Protein AF-X7ZBQ4-F1 (afdb_monomer_lite)

Structure (mmCIF, N/CA/C/O backbone):
data_AF-X7ZBQ4-F1
#
_entry.id   AF-X7ZBQ4-F1
#
loop_
_atom_site.group_PDB
_atom_site.id
_atom_site.type_symbol
_atom_site.label_atom_id
_atom_site.label_alt_id
_atom_site.label_comp_id
_atom_site.label_asym_id
_atom_site.label_entity_id
_atom_site.label_seq_id
_atom_site.pdbx_PDB_ins_code
_atom_site.Cartn_x
_atom_site.Cartn_y
_atom_site.Cartn_z
_atom_site.occupancy
_atom_site.B_iso_or_equiv
_atom_site.auth_seq_id
_atom_site.auth_comp_id
_atom_site.auth_asym_id
_atom_site.auth_atom_id
_atom_site.pdbx_PDB_model_num
ATOM 1 N N . MET A 1 1 ? 1.494 -8.912 19.840 1.00 57.00 1 MET A N 1
ATOM 2 C CA . MET A 1 1 ? 1.735 -8.348 18.493 1.00 57.00 1 MET A CA 1
ATOM 3 C C . MET A 1 1 ? 2.882 -7.362 18.597 1.00 57.00 1 MET A C 1
ATOM 5 O O . MET A 1 1 ? 2.788 -6.456 19.411 1.00 57.00 1 MET A O 1
ATOM 9 N N . ALA A 1 2 ? 3.960 -7.546 17.838 1.00 76.25 2 ALA A N 1
ATOM 10 C CA . ALA A 1 2 ? 5.014 -6.540 17.763 1.00 76.25 2 ALA A CA 1
ATOM 11 C C . ALA A 1 2 ? 4.577 -5.450 16.775 1.00 76.25 2 ALA A C 1
ATOM 13 O O . ALA A 1 2 ? 4.517 -5.696 15.572 1.00 76.25 2 ALA A O 1
ATOM 14 N N . THR A 1 3 ? 4.236 -4.270 17.285 1.00 81.94 3 THR A N 1
ATOM 15 C CA . THR A 1 3 ? 3.972 -3.091 16.455 1.00 81.94 3 THR A CA 1
ATOM 16 C C . THR A 1 3 ? 5.267 -2.305 16.325 1.00 81.94 3 THR A C 1
ATOM 18 O O . THR A 1 3 ? 5.936 -2.0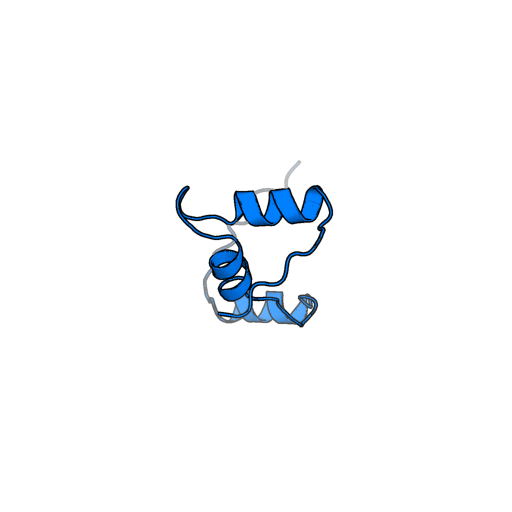28 17.319 1.00 81.94 3 THR A O 1
ATOM 21 N N . LYS A 1 4 ? 5.637 -1.966 15.093 1.00 83.62 4 LYS A N 1
ATOM 22 C CA . LYS A 1 4 ? 6.759 -1.078 14.795 1.00 83.62 4 LYS A CA 1
ATOM 23 C C . LYS A 1 4 ? 6.183 0.181 14.165 1.00 83.62 4 LYS A C 1
ATOM 25 O O . LYS A 1 4 ? 5.427 0.087 13.201 1.00 83.62 4 LYS A O 1
ATOM 30 N N . THR A 1 5 ? 6.528 1.332 14.724 1.00 89.75 5 THR A N 1
ATOM 31 C CA . THR A 1 5 ? 6.216 2.628 14.125 1.00 89.75 5 THR A CA 1
ATOM 32 C C . THR A 1 5 ? 7.329 2.971 13.150 1.00 89.75 5 THR A C 1
ATOM 34 O O . THR A 1 5 ? 8.505 2.844 13.487 1.00 89.75 5 THR A O 1
ATOM 37 N N . LEU A 1 6 ? 6.955 3.377 11.945 1.00 86.50 6 LEU A N 1
ATOM 38 C CA . LEU A 1 6 ? 7.878 3.816 10.909 1.00 86.50 6 LEU A CA 1
ATOM 39 C C . LEU A 1 6 ? 7.377 5.141 10.341 1.00 86.50 6 LEU A C 1
ATOM 41 O O . LEU A 1 6 ? 6.168 5.365 10.266 1.00 86.50 6 LEU A O 1
ATOM 45 N N . SER A 1 7 ? 8.307 6.000 9.946 1.00 88.19 7 SER A N 1
ATOM 46 C CA . SER A 1 7 ? 8.005 7.204 9.178 1.00 88.19 7 SER A CA 1
ATOM 47 C C . SER A 1 7 ? 8.006 6.847 7.693 1.00 88.19 7 SER A C 1
ATOM 49 O O . SER A 1 7 ? 8.896 6.131 7.240 1.00 88.19 7 SER A O 1
ATOM 51 N N . ILE A 1 8 ? 7.014 7.327 6.948 1.00 88.94 8 ILE A N 1
ATOM 52 C CA . ILE A 1 8 ? 6.933 7.193 5.488 1.00 88.94 8 ILE A CA 1
ATOM 53 C C . ILE A 1 8 ? 6.787 8.560 4.850 1.00 88.94 8 ILE A C 1
ATOM 55 O O . ILE A 1 8 ? 6.205 9.469 5.444 1.00 88.94 8 ILE A O 1
ATOM 59 N N . ASP A 1 9 ? 7.261 8.668 3.615 1.00 93.06 9 ASP A N 1
ATOM 60 C CA . ASP A 1 9 ? 6.995 9.818 2.770 1.00 93.06 9 ASP A CA 1
ATOM 61 C C . ASP A 1 9 ? 5.496 10.033 2.569 1.00 93.06 9 ASP A C 1
ATOM 63 O O . ASP A 1 9 ? 4.693 9.091 2.535 1.00 93.06 9 ASP A O 1
ATOM 67 N N . LEU A 1 10 ? 5.127 11.299 2.374 1.00 90.94 10 LEU A N 1
ATOM 68 C CA . LEU A 1 10 ? 3.740 11.696 2.159 1.00 90.94 10 LEU A CA 1
ATOM 69 C C . LEU A 1 10 ? 3.135 10.994 0.936 1.00 90.94 10 LEU A C 1
ATOM 71 O O . LEU A 1 10 ? 1.992 10.548 0.977 1.00 90.94 10 LEU A O 1
ATOM 75 N N . GLU A 1 11 ? 3.916 10.826 -0.131 1.00 87.31 11 GLU A N 1
ATOM 76 C CA . GLU A 1 11 ? 3.460 10.124 -1.331 1.00 87.31 11 GLU A CA 1
ATOM 77 C C . GLU A 1 11 ? 3.135 8.650 -1.042 1.00 87.31 11 GLU A C 1
ATOM 79 O O . GLU A 1 11 ? 2.098 8.136 -1.468 1.00 87.31 11 GLU A O 1
ATOM 84 N N . ALA A 1 12 ? 3.986 7.963 -0.276 1.00 87.19 12 ALA A N 1
ATOM 85 C CA . ALA A 1 12 ? 3.745 6.580 0.121 1.00 87.19 12 ALA A CA 1
ATOM 86 C C . ALA A 1 12 ? 2.506 6.466 1.025 1.00 87.19 12 ALA A C 1
ATOM 88 O O . ALA A 1 12 ? 1.708 5.538 0.864 1.00 87.19 12 ALA A O 1
ATOM 89 N N . TYR A 1 13 ? 2.311 7.431 1.930 1.00 88.88 13 TYR A N 1
ATOM 90 C CA . TYR A 1 13 ? 1.120 7.510 2.773 1.00 88.88 13 TYR A CA 1
ATOM 91 C C . TYR A 1 13 ? -0.159 7.650 1.938 1.00 88.88 13 TYR A C 1
ATOM 93 O O . TYR A 1 13 ? -1.106 6.885 2.132 1.00 88.88 13 TYR A O 1
ATOM 101 N N . GLU A 1 14 ? -0.178 8.562 0.966 1.00 89.69 14 GLU A N 1
ATOM 102 C CA . GLU A 1 14 ? -1.344 8.773 0.102 1.00 89.69 14 GLU A CA 1
ATOM 103 C C . GLU A 1 14 ? -1.624 7.562 -0.799 1.00 89.69 14 GLU A C 1
ATOM 105 O O . GLU A 1 14 ? -2.780 7.162 -0.953 1.00 89.69 14 GLU A O 1
ATOM 110 N N . ARG A 1 15 ? -0.587 6.882 -1.309 1.00 85.44 15 ARG A N 1
ATOM 111 C CA . ARG A 1 15 ? -0.752 5.612 -2.043 1.00 85.44 15 ARG A CA 1
ATOM 112 C C . ARG A 1 15 ? -1.393 4.529 -1.176 1.00 85.44 15 ARG A C 1
ATOM 114 O O . ARG A 1 15 ? -2.316 3.847 -1.622 1.00 85.44 15 ARG A O 1
ATOM 121 N N . LEU A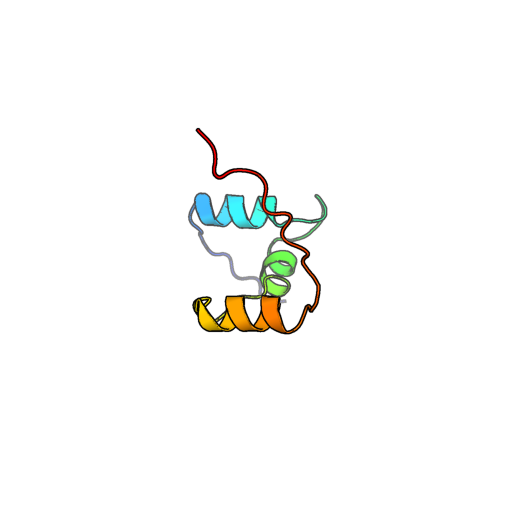 1 16 ? -0.944 4.380 0.072 1.00 87.19 16 LEU A N 1
ATOM 122 C CA . LEU A 1 16 ? -1.550 3.442 1.019 1.00 87.19 16 LEU A CA 1
ATOM 123 C C . LEU A 1 16 ? -2.996 3.819 1.336 1.00 87.19 16 LEU A C 1
ATOM 125 O O . LEU A 1 16 ? -3.845 2.934 1.421 1.00 87.19 16 LEU A O 1
ATOM 129 N N . ARG A 1 17 ? -3.282 5.116 1.483 1.00 85.00 17 ARG A N 1
ATOM 130 C CA . ARG A 1 17 ? -4.625 5.643 1.738 1.00 85.00 17 ARG A CA 1
ATOM 131 C C . ARG A 1 17 ? -5.576 5.366 0.576 1.00 85.00 17 ARG A C 1
ATOM 133 O O . ARG A 1 17 ? -6.680 4.889 0.826 1.00 85.00 17 ARG A O 1
ATOM 140 N N . ALA A 1 18 ? -5.145 5.605 -0.659 1.00 83.88 18 ALA A N 1
ATOM 141 C CA . ALA A 1 18 ? -5.920 5.330 -1.868 1.00 83.88 18 ALA A CA 1
ATOM 142 C C . ALA A 1 18 ? -6.164 3.827 -2.082 1.00 83.88 18 ALA A C 1
ATOM 144 O O . ALA A 1 18 ? -7.211 3.427 -2.582 1.00 83.88 18 ALA A O 1
ATOM 145 N N . ALA A 1 19 ? -5.224 2.977 -1.662 1.00 83.56 19 ALA A N 1
ATOM 146 C CA . ALA A 1 19 ? -5.344 1.524 -1.763 1.00 83.56 19 ALA A CA 1
ATOM 147 C C . ALA A 1 19 ? -6.267 0.884 -0.703 1.00 83.56 19 ALA A C 1
ATOM 149 O O . ALA A 1 19 ? -6.470 -0.339 -0.737 1.00 83.56 19 ALA A O 1
ATOM 150 N N . ARG A 1 20 ? -6.815 1.661 0.246 1.00 85.81 20 ARG A N 1
ATOM 151 C CA . ARG A 1 20 ? -7.777 1.176 1.251 1.00 85.81 20 ARG A CA 1
ATOM 152 C C . ARG A 1 20 ? -9.103 0.842 0.580 1.00 85.81 20 ARG A C 1
ATOM 154 O O . ARG A 1 20 ? -9.666 1.661 -0.137 1.00 85.81 20 ARG A O 1
ATOM 161 N N . ARG A 1 21 ? -9.638 -0.347 0.860 1.00 82.62 21 ARG A N 1
ATOM 162 C CA . ARG A 1 21 ? -10.977 -0.750 0.381 1.00 82.62 21 ARG A CA 1
ATOM 163 C C . ARG A 1 21 ? -12.097 -0.303 1.313 1.00 82.62 21 ARG A C 1
ATOM 165 O O . ARG A 1 21 ? -13.234 -0.168 0.884 1.00 82.62 21 ARG A O 1
ATOM 172 N N . SER A 1 22 ? -11.771 -0.105 2.588 1.00 81.88 22 SER A N 1
ATOM 173 C CA . SER A 1 22 ? -12.700 0.339 3.623 1.00 81.88 22 SER A CA 1
ATOM 174 C C . SER A 1 22 ? -12.038 1.406 4.498 1.00 81.88 22 SER A C 1
ATOM 176 O O . SER A 1 22 ? -10.846 1.290 4.806 1.00 81.88 22 SER A O 1
ATOM 178 N N . PRO A 1 23 ? -12.791 2.410 4.977 1.00 79.62 23 PRO A N 1
ATOM 179 C CA . PRO A 1 23 ? -12.294 3.394 5.937 1.00 79.62 23 PRO A CA 1
ATOM 180 C C . PRO A 1 23 ? -11.898 2.797 7.299 1.00 79.62 23 PRO A C 1
ATOM 182 O O . PRO A 1 23 ? -11.229 3.480 8.073 1.00 79.62 23 PRO A O 1
ATOM 185 N N . THR A 1 24 ? -12.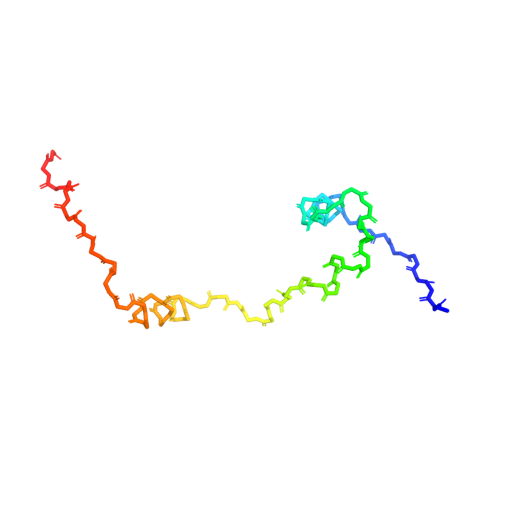246 1.540 7.599 1.00 85.31 24 THR A N 1
ATOM 186 C CA . THR A 1 24 ? -11.824 0.824 8.822 1.00 85.31 24 THR A CA 1
ATOM 187 C C . THR A 1 24 ? -10.603 -0.075 8.619 1.00 85.31 24 THR A C 1
ATOM 189 O O . THR A 1 24 ? -10.067 -0.628 9.576 1.00 85.31 24 THR A O 1
ATOM 192 N N . GLU A 1 25 ? -10.129 -0.222 7.381 1.00 84.56 25 GLU A N 1
ATOM 193 C CA . GLU A 1 25 ? -8.994 -1.085 7.068 1.00 84.56 25 GLU A CA 1
ATOM 194 C C . GLU A 1 25 ? -7.683 -0.488 7.598 1.00 84.56 25 GLU A C 1
ATOM 196 O O . GLU A 1 25 ? -7.401 0.695 7.376 1.00 84.56 25 GLU A O 1
ATOM 201 N N . SER A 1 26 ? -6.871 -1.306 8.277 1.00 87.50 26 SER A N 1
ATOM 202 C CA . SER A 1 26 ? -5.566 -0.879 8.784 1.00 87.50 26 SER A CA 1
ATOM 203 C C . SER A 1 26 ? -4.513 -0.872 7.679 1.00 87.50 26 SER A C 1
ATOM 205 O O . SER A 1 26 ? -4.495 -1.742 6.805 1.00 87.50 26 SER A O 1
ATOM 207 N N . PHE A 1 27 ? -3.574 0.072 7.752 1.00 86.12 27 PHE A N 1
ATOM 208 C CA . PHE A 1 27 ? -2.458 0.139 6.805 1.00 86.12 27 PHE A CA 1
ATOM 209 C C . PHE A 1 27 ? -1.639 -1.157 6.775 1.00 86.12 27 PHE A C 1
ATOM 211 O O . PHE A 1 27 ? -1.217 -1.587 5.708 1.00 86.12 27 PHE A O 1
ATOM 218 N N . SER A 1 28 ? -1.506 -1.851 7.908 1.00 86.06 28 SER A N 1
ATOM 219 C CA . SER A 1 28 ? -0.864 -3.168 7.967 1.00 86.06 28 SER A CA 1
ATOM 220 C C . SER A 1 28 ? -1.564 -4.217 7.096 1.00 86.06 28 SER A C 1
ATOM 222 O O . SER A 1 28 ? -0.890 -5.067 6.521 1.00 86.06 28 SER A O 1
ATOM 224 N N . GLN A 1 29 ? -2.897 -4.183 6.975 1.00 87.06 29 GLN A N 1
ATOM 225 C CA . GLN A 1 29 ? -3.621 -5.075 6.060 1.00 87.06 29 GLN A CA 1
ATOM 226 C C . GLN A 1 29 ? -3.467 -4.655 4.598 1.00 87.06 29 GLN A C 1
ATOM 228 O O . GLN A 1 29 ? -3.278 -5.518 3.742 1.00 87.06 29 GLN A O 1
ATOM 233 N N . VAL A 1 30 ? -3.456 -3.348 4.320 1.00 87.56 30 VAL A N 1
ATOM 234 C CA . VAL A 1 3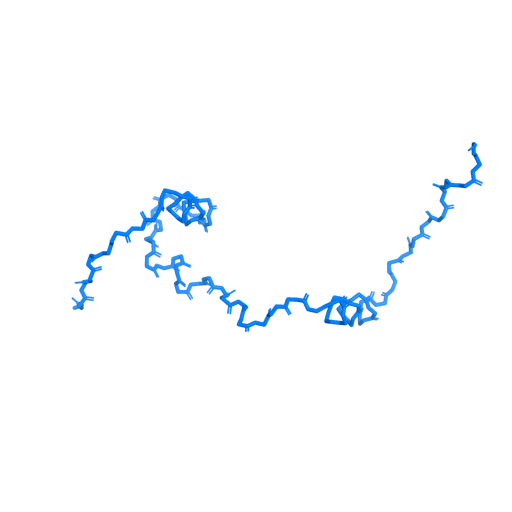0 ? -3.180 -2.825 2.973 1.00 87.56 30 VAL A CA 1
ATOM 235 C C . VAL A 1 30 ? -1.798 -3.270 2.492 1.00 87.56 30 VAL A C 1
ATOM 237 O O . VAL A 1 30 ? -1.687 -3.819 1.400 1.00 87.56 30 VAL A O 1
ATOM 240 N N . ILE A 1 31 ? -0.763 -3.108 3.323 1.00 85.44 31 ILE A N 1
ATOM 241 C CA . ILE A 1 31 ? 0.623 -3.492 3.009 1.00 85.44 31 ILE A CA 1
ATOM 242 C C . ILE A 1 31 ? 0.745 -5.001 2.772 1.00 85.44 31 ILE A C 1
ATOM 244 O O . ILE A 1 31 ? 1.440 -5.415 1.849 1.00 85.44 31 ILE A O 1
ATOM 248 N N . LYS A 1 32 ? 0.058 -5.826 3.575 1.00 83.69 32 LYS A N 1
ATOM 249 C CA . LYS A 1 32 ? 0.049 -7.290 3.406 1.00 83.69 32 LYS A CA 1
ATOM 250 C C . LYS A 1 32 ? -0.673 -7.743 2.139 1.00 83.69 32 LYS A C 1
ATOM 252 O O . LYS A 1 32 ? -0.297 -8.758 1.568 1.00 83.69 32 LYS A O 1
ATOM 257 N N . ARG A 1 33 ? -1.721 -7.025 1.721 1.00 80.50 33 ARG A N 1
ATOM 258 C CA . ARG A 1 33 ? -2.426 -7.291 0.459 1.00 80.50 33 ARG A CA 1
ATOM 259 C C . ARG A 1 33 ? -1.630 -6.808 -0.744 1.00 80.50 33 ARG A C 1
ATOM 261 O O . ARG A 1 33 ? -1.771 -7.391 -1.817 1.00 80.50 33 ARG A O 1
ATOM 268 N N . ALA A 1 34 ? -0.898 -5.705 -0.600 1.00 74.38 34 ALA A N 1
ATOM 269 C CA . ALA A 1 34 ? -0.159 -5.113 -1.698 1.00 74.38 34 ALA A CA 1
ATOM 270 C C . ALA A 1 34 ? 0.745 -6.183 -2.317 1.00 74.38 34 ALA A C 1
ATOM 272 O O . ALA A 1 34 ? 1.671 -6.691 -1.689 1.00 74.38 34 ALA A O 1
ATOM 273 N N . HIS A 1 35 ? 0.427 -6.563 -3.553 1.00 65.62 35 HIS A N 1
ATOM 274 C CA . HIS A 1 35 ? 1.261 -7.458 -4.327 1.00 65.62 35 HIS A CA 1
ATOM 275 C C . HIS A 1 35 ? 2.427 -6.622 -4.843 1.00 65.62 35 HIS A C 1
ATOM 277 O O . HIS A 1 35 ? 2.338 -5.995 -5.901 1.00 65.62 35 HIS A O 1
ATOM 283 N N . TRP A 1 36 ? 3.501 -6.561 -4.059 1.00 61.22 36 TRP A N 1
ATOM 284 C CA . TRP A 1 36 ? 4.761 -5.963 -4.474 1.00 61.22 36 TRP A CA 1
ATOM 285 C C . TRP A 1 36 ? 5.293 -6.810 -5.630 1.00 61.22 36 TRP A C 1
ATOM 287 O O . TRP A 1 36 ? 5.891 -7.861 -5.418 1.00 61.22 36 TRP A O 1
ATOM 297 N N . ARG A 1 37 ? 4.984 -6.414 -6.872 1.00 53.25 37 ARG A N 1
ATOM 298 C CA . ARG A 1 37 ? 5.618 -7.002 -8.055 1.00 53.25 37 ARG A CA 1
ATOM 299 C C . ARG A 1 37 ? 7.114 -6.758 -7.894 1.00 53.25 37 ARG A C 1
ATOM 301 O O . ARG A 1 37 ? 7.567 -5.630 -8.042 1.00 53.25 37 ARG A O 1
ATOM 308 N N . ASN A 1 38 ? 7.852 -7.813 -7.565 1.00 55.09 38 ASN A N 1
ATOM 309 C CA . ASN A 1 38 ? 9.310 -7.788 -7.443 1.00 55.09 38 ASN A CA 1
ATOM 310 C C . ASN A 1 38 ? 10.001 -7.726 -8.821 1.00 55.09 38 ASN A C 1
ATOM 312 O O . ASN A 1 38 ? 11.217 -7.812 -8.935 1.00 55.09 38 ASN A O 1
ATOM 316 N N . GLU A 1 39 ? 9.206 -7.610 -9.881 1.00 54.88 39 GLU A N 1
ATOM 317 C CA . GLU A 1 39 ? 9.609 -7.752 -11.265 1.00 54.88 39 GLU A CA 1
ATOM 318 C C . GLU A 1 39 ? 9.140 -6.496 -11.987 1.00 54.88 39 GLU A C 1
ATOM 320 O O . GLU A 1 39 ? 7.939 -6.196 -12.018 1.00 54.88 39 GLU A O 1
ATOM 325 N N . ALA A 1 40 ? 10.089 -5.732 -12.534 1.00 56.81 40 ALA A N 1
ATOM 326 C CA . ALA A 1 40 ? 9.760 -4.640 -13.434 1.00 56.81 40 ALA A CA 1
ATOM 327 C C . ALA A 1 40 ? 8.897 -5.225 -14.564 1.00 56.81 40 ALA A C 1
ATOM 329 O O . ALA A 1 40 ? 9.312 -6.216 -15.170 1.00 56.81 40 ALA A O 1
ATOM 330 N N . PRO A 1 41 ? 7.697 -4.682 -14.833 1.00 59.25 41 PRO A N 1
ATOM 331 C CA . PRO A 1 41 ? 6.856 -5.208 -15.893 1.00 59.25 41 PRO A CA 1
ATOM 332 C C . PRO A 1 41 ? 7.602 -5.034 -17.216 1.00 59.25 41 PRO A C 1
ATOM 334 O O . PRO A 1 41 ? 7.718 -3.928 -17.740 1.00 59.25 41 PRO A O 1
ATOM 337 N N . THR A 1 42 ? 8.158 -6.125 -17.735 1.00 67.38 42 THR A N 1
ATOM 338 C CA . THR A 1 42 ? 8.776 -6.129 -19.054 1.00 67.38 42 THR A CA 1
ATOM 339 C C . THR A 1 42 ? 7.668 -6.067 -20.098 1.00 67.38 42 THR A C 1
ATOM 341 O O . THR A 1 42 ? 6.589 -6.640 -19.922 1.00 67.38 42 THR A O 1
ATOM 344 N N . ALA A 1 43 ? 7.925 -5.379 -21.211 1.00 69.38 43 ALA A N 1
ATOM 345 C CA . ALA A 1 43 ? 6.985 -5.331 -22.331 1.00 69.38 43 ALA A CA 1
ATOM 346 C C . ALA A 1 43 ? 6.609 -6.745 -22.826 1.00 69.38 43 ALA A C 1
ATOM 348 O O . ALA A 1 43 ? 5.487 -6.956 -23.272 1.00 69.38 43 ALA A O 1
ATOM 349 N N . ALA A 1 44 ? 7.509 -7.721 -22.657 1.00 70.00 44 ALA A N 1
ATOM 350 C CA . ALA A 1 44 ? 7.258 -9.135 -22.923 1.00 70.00 44 ALA A CA 1
ATOM 351 C C . ALA A 1 44 ? 6.162 -9.730 -22.017 1.00 70.00 44 ALA A C 1
ATOM 353 O O . ALA A 1 44 ? 5.224 -10.332 -22.525 1.00 70.00 44 ALA A O 1
ATOM 354 N N . ALA A 1 45 ? 6.209 -9.491 -20.700 1.00 71.25 45 ALA A N 1
ATOM 355 C CA . ALA A 1 45 ? 5.180 -9.973 -19.772 1.00 71.25 45 ALA A CA 1
ATOM 356 C C . ALA A 1 45 ? 3.801 -9.331 -20.026 1.00 71.25 45 ALA A C 1
ATOM 358 O O . ALA A 1 45 ? 2.763 -9.955 -19.801 1.00 71.25 45 ALA A O 1
ATOM 359 N N . LEU A 1 46 ? 3.778 -8.082 -20.510 1.00 72.44 46 LEU A N 1
ATOM 360 C CA . LEU A 1 46 ? 2.549 -7.434 -20.974 1.00 72.44 46 LEU A CA 1
ATOM 361 C C . LEU A 1 46 ? 2.030 -8.076 -22.268 1.00 72.44 46 LEU A C 1
ATOM 363 O O . LEU A 1 46 ? 0.833 -8.338 -22.369 1.00 72.44 46 LEU A O 1
ATOM 367 N N . LEU A 1 47 ? 2.914 -8.336 -23.236 1.00 79.69 47 LEU A N 1
ATOM 368 C CA . LEU A 1 47 ? 2.549 -8.957 -24.506 1.00 79.69 47 LEU A CA 1
ATOM 369 C C . LEU A 1 47 ? 1.975 -10.363 -24.292 1.00 79.69 47 LEU A C 1
ATOM 371 O O . LEU A 1 47 ? 0.902 -10.634 -24.819 1.00 79.69 47 LEU A O 1
ATOM 375 N N . ASP A 1 48 ? 2.600 -11.190 -23.448 1.00 78.81 48 ASP A N 1
ATOM 376 C CA . ASP A 1 48 ? 2.122 -12.538 -23.095 1.00 78.81 48 ASP A CA 1
ATOM 377 C C . ASP A 1 48 ? 0.737 -12.525 -22.429 1.00 78.81 48 ASP A C 1
ATOM 379 O O . ASP A 1 48 ? -0.128 -13.354 -22.725 1.00 78.81 48 ASP A O 1
ATOM 383 N N . ALA A 1 49 ? 0.479 -11.549 -21.552 1.00 74.94 49 ALA A N 1
ATOM 384 C CA . ALA A 1 49 ? -0.831 -11.390 -20.921 1.00 74.94 49 ALA A CA 1
ATOM 385 C C . ALA A 1 49 ? -1.928 -10.982 -21.923 1.00 74.94 49 ALA A C 1
ATOM 387 O O . ALA A 1 49 ? -3.104 -11.300 -21.717 1.00 74.94 49 ALA A O 1
ATOM 388 N N . LEU A 1 50 ? -1.557 -10.268 -22.990 1.00 77.81 50 LEU A N 1
ATOM 389 C CA . LEU A 1 50 ? -2.467 -9.846 -24.054 1.00 77.81 50 LEU A CA 1
ATOM 390 C C . LEU A 1 50 ? -2.694 -10.959 -25.086 1.00 77.81 50 LEU A C 1
ATOM 392 O O . LEU A 1 50 ? -3.828 -11.149 -25.521 1.00 77.81 50 LEU A O 1
ATOM 396 N N . THR A 1 51 ? -1.669 -11.735 -25.441 1.00 74.88 51 THR A N 1
ATOM 397 C CA . THR A 1 51 ? -1.780 -12.858 -26.389 1.00 74.88 51 THR A CA 1
ATOM 398 C C . THR A 1 51 ? -2.464 -14.082 -25.781 1.00 74.88 51 THR A C 1
ATOM 400 O O . THR A 1 51 ? -3.235 -14.743 -26.476 1.00 74.88 51 THR A O 1
ATOM 403 N N . GLY A 1 52 ? -2.295 -14.349 -24.479 1.00 65.56 52 GLY A N 1
ATOM 404 C CA . GLY A 1 52 ? -3.044 -15.395 -23.764 1.00 65.56 52 GLY A CA 1
ATOM 405 C C . GLY A 1 52 ? -4.548 -15.106 -23.628 1.00 65.56 52 GLY A C 1
ATOM 406 O O . GLY A 1 52 ? -5.345 -16.007 -23.370 1.00 65.56 52 GLY A O 1
ATOM 407 N N . ARG A 1 53 ? -4.960 -13.852 -23.847 1.00 56.44 53 ARG A N 1
ATOM 408 C CA . ARG A 1 53 ? -6.352 -13.389 -23.835 1.00 56.44 53 ARG A CA 1
ATOM 409 C C . ARG A 1 53 ? -6.831 -13.206 -25.279 1.00 56.44 53 ARG A C 1
ATOM 411 O O . ARG A 1 53 ? -7.109 -12.096 -25.721 1.00 56.44 53 ARG A O 1
ATOM 418 N N . SER A 1 54 ? -6.863 -14.300 -26.042 1.00 52.81 54 SER A N 1
ATOM 419 C CA . SER A 1 54 ? -7.271 -14.249 -27.450 1.00 52.81 54 SER A CA 1
ATOM 420 C C . SER A 1 54 ? -8.647 -13.572 -2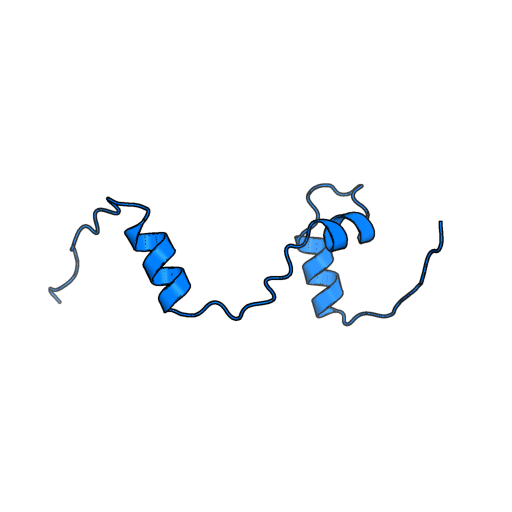7.626 1.00 52.81 54 SER A C 1
ATOM 422 O O . SER A 1 54 ? -9.602 -13.853 -26.899 1.00 52.81 54 SER A O 1
ATOM 424 N N . SER A 1 55 ? -8.709 -12.671 -28.615 1.00 51.94 55 SER A N 1
ATOM 425 C CA . SER A 1 55 ? -9.843 -11.845 -29.081 1.00 51.94 55 SER A CA 1
ATOM 426 C C . SER A 1 55 ? -10.101 -10.472 -28.426 1.00 51.94 55 SER A C 1
ATOM 428 O O . SER A 1 55 ? -11.243 -10.067 -28.222 1.00 51.94 55 SER A O 1
ATOM 430 N N . ALA A 1 56 ? -9.069 -9.642 -28.24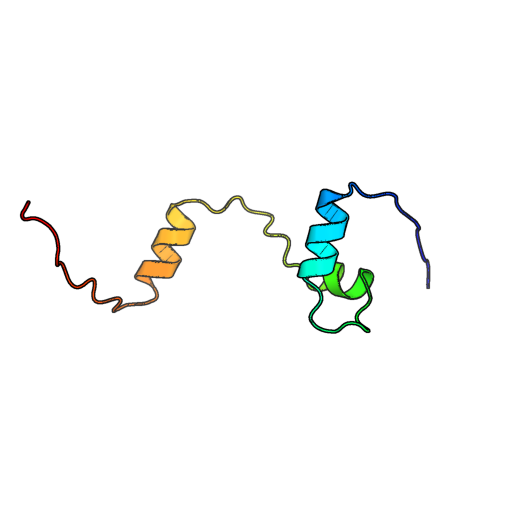7 1.00 52.69 56 ALA A N 1
ATOM 431 C CA . ALA A 1 56 ? -9.295 -8.195 -28.352 1.00 52.69 56 ALA A CA 1
ATOM 432 C C . ALA A 1 56 ? -9.370 -7.820 -29.844 1.00 52.69 56 ALA A C 1
ATOM 434 O O . ALA A 1 56 ? -8.354 -7.629 -30.508 1.00 52.69 56 ALA A O 1
ATOM 435 N N . THR A 1 57 ? -10.587 -7.779 -30.390 1.00 52.50 57 THR A N 1
ATOM 436 C CA . THR A 1 57 ? -10.851 -7.248 -31.735 1.00 52.50 57 THR A CA 1
ATOM 437 C C . THR A 1 57 ? -10.531 -5.756 -31.726 1.00 52.50 57 THR A C 1
ATOM 439 O O . THR A 1 57 ? -11.358 -4.941 -31.317 1.00 52.50 57 THR A O 1
ATOM 442 N N . PHE A 1 58 ? -9.323 -5.385 -32.147 1.00 55.41 58 PHE A N 1
ATOM 443 C CA . PHE A 1 58 ? -8.990 -3.992 -32.416 1.00 55.41 58 PHE A CA 1
ATOM 444 C C . PHE A 1 58 ? -9.681 -3.591 -33.716 1.00 55.41 58 PHE A C 1
ATOM 446 O O . PHE A 1 58 ? -9.266 -3.965 -34.812 1.00 55.41 58 PHE A O 1
ATOM 453 N N . ARG A 1 59 ? -10.798 -2.872 -33.588 1.00 51.12 59 ARG A N 1
ATOM 454 C CA . ARG A 1 59 ? -11.488 -2.277 -34.729 1.00 51.12 59 ARG A CA 1
ATOM 455 C C . ARG A 1 59 ? -10.608 -1.130 -35.229 1.00 51.12 59 ARG A C 1
ATOM 457 O O . ARG A 1 59 ? -10.502 -0.100 -34.575 1.00 51.12 59 ARG A O 1
ATOM 464 N N . SER A 1 60 ? -9.922 -1.364 -36.345 1.00 54.66 60 SER A N 1
ATOM 465 C CA . SER A 1 60 ? -9.136 -0.352 -37.045 1.00 54.66 60 SER A CA 1
ATOM 466 C C . SER A 1 60 ? -10.094 0.700 -37.596 1.00 54.66 60 SER A C 1
ATOM 468 O O . SER A 1 60 ? -10.789 0.488 -38.587 1.00 54.66 60 SER A O 1
ATOM 470 N N . THR A 1 61 ? -10.217 1.818 -36.899 1.00 59.16 61 THR A N 1
ATOM 471 C CA . THR A 1 61 ? -10.855 3.016 -37.433 1.00 59.16 61 THR A CA 1
ATOM 472 C C . THR A 1 61 ? -10.046 4.176 -36.909 1.00 59.16 61 THR A C 1
ATOM 474 O O . THR A 1 61 ? -10.257 4.583 -35.781 1.00 59.16 61 THR A O 1
ATOM 477 N N . GLU A 1 62 ? -9.042 4.572 -37.690 1.00 56.12 62 GLU A N 1
ATOM 478 C CA . GLU A 1 62 ? -8.534 5.942 -37.852 1.00 56.12 62 GLU A CA 1
ATOM 479 C C . GLU A 1 62 ? -7.154 5.869 -38.513 1.00 56.12 62 GLU A C 1
ATOM 481 O O . GLU A 1 62 ? -6.107 5.903 -37.874 1.00 56.12 62 GLU A O 1
ATOM 486 N N . LEU A 1 63 ? -7.164 5.725 -39.838 1.00 49.75 63 LEU A N 1
ATOM 487 C CA . LEU A 1 63 ? -6.035 6.114 -40.677 1.00 49.75 63 LEU A CA 1
ATOM 488 C C . LEU A 1 63 ? -6.600 6.722 -41.964 1.00 49.75 63 LEU A C 1
ATOM 490 O O . LEU A 1 63 ? -6.559 6.122 -43.032 1.00 49.75 63 LEU A O 1
ATOM 494 N N . ALA A 1 64 ? -7.240 7.883 -41.804 1.00 46.12 64 ALA A N 1
ATOM 495 C CA . ALA A 1 64 ? -7.601 8.800 -42.881 1.00 46.12 64 ALA A CA 1
ATOM 496 C C . ALA A 1 64 ? -7.903 10.191 -42.292 1.00 46.12 64 ALA A C 1
ATOM 498 O O . ALA A 1 64 ? -9.061 10.515 -42.030 1.00 46.12 64 ALA A O 1
ATOM 499 N N . ALA A 1 65 ? -6.852 10.980 -42.067 1.00 43.22 65 ALA A N 1
ATOM 500 C CA . ALA A 1 65 ? -6.857 12.443 -42.138 1.00 43.22 65 ALA A CA 1
ATOM 501 C C . ALA A 1 65 ? -5.413 12.922 -42.325 1.00 43.22 65 ALA A C 1
ATOM 503 O O . ALA A 1 65 ? -4.564 12.528 -41.495 1.00 43.22 65 ALA A O 1
#

Organism: NCBI:txid1299326

Secondary structure (DSSP, 8-state):
---------HHHHHHHHHT-SSTT--HHHHHHH-----S---HHHHHHHHHSS------------

InterPro domains:
  IPR003847 Putative antitoxin [PF02697] (4-34)

Foldseek 3Di:
DDDDDDDDDPVVVVVLVVQDPDPPDDSVVSVVPPPPPPDDPDVVVVVVVVVVVPDPPPPDPDDDD

Radius of gyration: 19.6 Å; chains: 1; bounding box: 22×28×61 Å

Sequence (65 aa):
MATKTLSIDLEAYERLRAARRSPTESFSQVIKRAHWRNEAPTAAALLDALTGRSSATFRSTELAA

pLDDT: mean 73.27, std 14.34, range [43.22, 93.06]